Protein AF-A0A6N8QGI1-F1 (afdb_monomer)

Organism: Escherichia coli (NCBI:txid562)

pLDDT: mean 93.55, std 9.41, range [41.84, 98.75]

Foldseek 3Di:
DDDPDPDPPDDPVVVLVVLLVVLLCLLPPDLVVLLQLLLVLLQLQLQLQLQLLVQLQPCPVPDPVVNVVSSVVSSVRSVVSCVVVVRNALVSNVSSVSNVVVVNDDPVSSVSSNVSSVVSSVNSNVVVVVVCVVVVVCCPPVNSSVVSVVVVVVVQVPDDPVRND

Mean predicted aligned error: 4.65 Å

Nearest PDB structures (foldseek):
  3q7k-assembly1_A  TM=9.457E-01  e=3.139E-14  Salmonella enterica subsp. enterica serovar Typhi str. CT18
  3kcv-assembly2_G  TM=9.081E-01  e=8.338E-13  Escherichia coli O157:H7
  3klz-assembly1_C  TM=9.534E-01  e=5.542E-07  Vibrio cholerae
  8auw-assembly1_D  TM=3.077E-01  e=1.492E+00  Homo sapiens
  6jx6-assembly1_A  TM=3.138E-01  e=2.792E+00  Homo sapiens

Solvent-accessible surface area (backbone atoms only — not comparable to full-atom values): 8656 Å² total; per-residue (Å²): 134,89,72,98,49,100,61,90,80,61,55,71,76,56,43,51,50,53,44,23,52,54,16,46,51,61,41,69,47,58,65,70,60,46,27,56,29,0,21,52,20,15,34,32,46,42,53,10,49,51,42,19,48,61,63,42,41,86,41,84,89,48,60,68,69,57,39,52,48,54,16,50,59,42,30,50,52,16,57,51,51,24,61,77,72,65,30,40,39,51,80,74,52,56,53,31,51,49,13,41,74,72,64,75,47,52,71,66,39,48,51,53,40,51,53,44,18,45,52,16,23,50,50,17,31,51,54,45,52,50,52,43,60,74,69,44,52,46,52,39,79,88,33,43,42,34,49,51,52,50,52,57,49,52,61,60,73,70,50,51,75,75,77,72,102

Sequence (165 aa):
MKADNPFDLLLPAAMAKVAEEAGVYKATKHPLKTFYLAITAGVFISIAFVFYITATTGTGTMPFGMAKLVGGICFSLGLILCVVCGADLFTSTVLIVVAKASGRITWGQLAKNWLNVYFGNLVGALLFVLLMWLSGEYMTANGQWGLNVLQTADHKVHHTFIEAV

Secondary structure (DSSP, 8-state):
-----SS----HHHHHHHHHHHHHHHHHS-HHHHH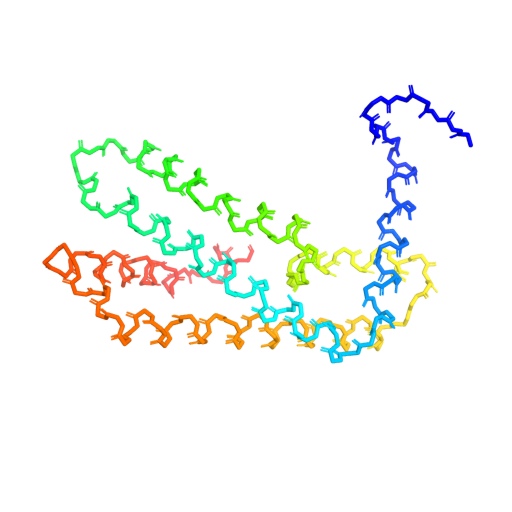HHHHHHHHHHHHHHHHHHHHHTTGGGS-HHHHHHHHHHHHHHHHHHHHHTT---HHHHTTHHHHHHTTSS-HHHHHHHHHHHHHHHHHHHHHHHHHHHHHTGGGTGGGHHHHHHHHHHHHHHT--HHHH-

InterPro domains:
  IPR000292 Formate/nitrite transporter [PF01226] (15-164)
  IPR000292 Formate/nitrite transporter [PTHR30520] (1-164)
  IPR023271 Aquaporin-like [G3DSA:1.20.1080.10] (1-165)
  IPR024002 Formate/nitrite transporter, conserved site [PS01005] (83-92)

Structure (mmCIF, N/CA/C/O backbone):
data_AF-A0A6N8QGI1-F1
#
_entry.id   AF-A0A6N8QGI1-F1
#
loop_
_atom_site.group_PDB
_atom_site.id
_atom_site.type_symbol
_atom_site.label_atom_id
_atom_site.label_alt_id
_atom_site.label_comp_id
_atom_site.label_asym_id
_atom_site.label_entity_id
_atom_site.label_seq_id
_atom_site.pdbx_PDB_ins_code
_atom_site.Cartn_x
_atom_site.Cartn_y
_atom_site.Cartn_z
_atom_site.occupancy
_atom_site.B_iso_or_equiv
_atom_site.auth_seq_id
_atom_site.auth_comp_id
_atom_site.auth_asym_id
_atom_site.auth_atom_id
_atom_site.pdbx_PDB_model_num
ATOM 1 N N . MET A 1 1 ? -6.407 17.142 28.188 1.00 41.84 1 MET A N 1
ATOM 2 C CA . MET A 1 1 ? -5.145 17.867 28.425 1.00 41.84 1 MET A CA 1
ATOM 3 C C . MET A 1 1 ? -4.702 18.379 27.063 1.00 41.84 1 MET A C 1
ATOM 5 O O . MET A 1 1 ? -4.247 17.586 26.255 1.00 41.84 1 MET A O 1
ATOM 9 N N . LYS A 1 2 ? -5.033 19.634 26.735 1.00 45.34 2 LYS A N 1
ATOM 10 C CA . LYS A 1 2 ? -4.623 20.254 25.469 1.00 45.34 2 LYS A CA 1
ATOM 11 C C . LYS A 1 2 ? -3.162 20.652 25.632 1.00 45.34 2 LYS A C 1
ATOM 13 O O . LYS A 1 2 ? -2.867 21.450 26.516 1.00 45.34 2 LYS A O 1
ATOM 18 N N . ALA A 1 3 ? -2.276 20.044 24.859 1.00 47.41 3 ALA A N 1
ATOM 19 C CA . ALA A 1 3 ? -0.918 20.529 24.720 1.00 47.41 3 ALA A CA 1
ATOM 20 C C . ALA A 1 3 ? -0.879 21.370 23.445 1.00 47.41 3 ALA A C 1
ATOM 22 O O . ALA A 1 3 ? -1.033 20.835 22.351 1.00 47.41 3 ALA A O 1
ATOM 23 N N . ASP A 1 4 ? -0.685 22.675 23.606 1.00 56.94 4 ASP A N 1
ATOM 24 C CA . ASP A 1 4 ? -0.316 23.611 22.541 1.00 56.94 4 ASP A CA 1
ATOM 25 C C . ASP A 1 4 ? 1.136 23.337 22.091 1.00 56.94 4 ASP A C 1
ATOM 27 O O . ASP A 1 4 ? 2.020 24.183 22.207 1.00 56.94 4 ASP A O 1
ATOM 31 N N . ASN A 1 5 ? 1.411 22.108 21.641 1.00 55.84 5 ASN A N 1
ATOM 32 C CA . ASN A 1 5 ? 2.680 21.708 21.042 1.00 55.84 5 ASN A CA 1
ATOM 33 C C . ASN A 1 5 ? 2.465 21.600 19.524 1.00 55.84 5 ASN A C 1
ATOM 35 O O . ASN A 1 5 ? 1.570 20.864 19.106 1.00 55.84 5 ASN A O 1
ATOM 39 N N . PRO A 1 6 ? 3.256 22.290 18.679 1.00 64.50 6 PRO A N 1
ATOM 40 C CA . PRO A 1 6 ? 3.164 22.140 17.224 1.00 64.50 6 PRO A CA 1
ATOM 41 C C . PRO A 1 6 ? 3.430 20.702 16.747 1.00 64.50 6 PRO A C 1
ATOM 43 O O . PRO A 1 6 ? 3.091 20.362 15.616 1.00 64.50 6 PRO A O 1
ATOM 46 N N . PHE A 1 7 ? 4.011 19.858 17.604 1.00 61.97 7 PHE A N 1
ATOM 47 C CA . PHE A 1 7 ? 4.177 18.432 17.372 1.00 61.97 7 PHE A CA 1
ATOM 48 C C . PHE A 1 7 ? 3.296 17.634 18.336 1.00 61.97 7 PHE A C 1
ATOM 50 O O . PHE A 1 7 ? 3.454 17.720 19.554 1.00 61.97 7 PHE A O 1
ATOM 57 N N . ASP A 1 8 ? 2.401 16.811 17.789 1.00 68.75 8 ASP A N 1
ATOM 58 C CA . ASP A 1 8 ? 1.529 15.915 18.558 1.00 68.75 8 ASP A CA 1
ATOM 59 C C . ASP A 1 8 ? 2.319 14.679 19.046 1.00 68.75 8 ASP A C 1
ATOM 61 O O . ASP A 1 8 ? 2.121 13.540 18.617 1.00 68.75 8 ASP A O 1
ATOM 65 N N . LEU A 1 9 ? 3.324 14.926 19.897 1.00 81.56 9 LEU A N 1
ATOM 66 C CA . LEU A 1 9 ? 4.228 13.919 20.462 1.00 81.56 9 LEU A CA 1
ATOM 67 C C . LEU A 1 9 ? 3.562 13.223 21.651 1.00 81.56 9 LEU A C 1
ATOM 69 O O . LEU A 1 9 ? 3.892 13.456 22.816 1.00 81.56 9 LEU A O 1
ATOM 73 N N . LEU A 1 10 ? 2.588 12.373 21.343 1.00 86.38 10 LEU A N 1
ATOM 74 C CA . LEU A 1 10 ? 1.848 11.607 22.338 1.00 86.38 10 LEU A CA 1
ATOM 75 C C . LEU A 1 10 ? 2.720 10.521 22.977 1.00 86.38 10 LEU A C 1
ATOM 77 O O . LEU A 1 10 ? 3.437 9.783 22.301 1.00 86.38 10 LEU A O 1
ATOM 81 N N . LEU A 1 11 ? 2.586 10.363 24.296 1.00 91.56 11 LEU A N 1
ATOM 82 C CA . LEU A 1 11 ? 3.149 9.216 25.009 1.00 91.56 11 LEU A CA 1
ATOM 83 C C . LEU A 1 11 ? 2.537 7.903 24.480 1.00 91.56 11 LEU A C 1
ATOM 85 O O . LEU A 1 11 ? 1.376 7.909 24.059 1.00 91.56 11 LEU A O 1
ATOM 89 N N . PRO A 1 12 ? 3.243 6.757 24.564 1.00 91.50 12 PRO A N 1
ATOM 90 C CA . PRO A 1 12 ? 2.779 5.489 23.992 1.00 91.50 12 PRO A CA 1
ATOM 91 C C . PRO A 1 12 ? 1.345 5.095 24.377 1.00 91.50 12 PRO A C 1
ATOM 93 O O . PRO A 1 12 ? 0.576 4.653 23.528 1.00 91.50 12 PRO A O 1
ATOM 96 N N . ALA A 1 13 ? 0.947 5.318 25.634 1.00 91.06 13 ALA A N 1
ATOM 97 C CA . ALA A 1 13 ? -0.413 5.038 26.097 1.00 91.06 13 ALA A CA 1
ATOM 98 C C . ALA A 1 13 ? -1.477 5.910 25.400 1.00 91.06 13 ALA A C 1
ATOM 100 O O . ALA A 1 13 ? -2.556 5.423 25.065 1.00 91.06 13 ALA A O 1
ATOM 101 N N . ALA A 1 14 ? -1.169 7.185 25.149 1.00 91.25 14 ALA A N 1
ATOM 102 C CA . ALA A 1 14 ? -2.052 8.090 24.420 1.00 91.25 14 ALA A CA 1
ATOM 103 C C . ALA A 1 14 ? -2.070 7.767 22.915 1.00 91.25 14 ALA A C 1
ATOM 105 O O . ALA A 1 14 ? -3.140 7.747 22.311 1.00 91.25 14 ALA A O 1
ATOM 106 N N . MET A 1 15 ? -0.926 7.409 22.324 1.00 92.00 15 MET A N 1
ATOM 107 C CA . MET A 1 15 ? -0.856 6.978 20.921 1.00 92.00 15 MET A CA 1
ATOM 108 C C . MET A 1 15 ? -1.655 5.689 20.669 1.00 92.00 15 MET A C 1
ATOM 110 O O . MET A 1 15 ? -2.354 5.576 19.664 1.00 92.00 15 MET A O 1
ATOM 114 N N . ALA A 1 16 ? -1.632 4.735 21.606 1.00 91.81 16 ALA A N 1
ATOM 115 C CA . ALA A 1 16 ? -2.459 3.532 21.520 1.00 91.81 16 ALA A CA 1
ATOM 116 C C . ALA A 1 16 ? -3.959 3.866 21.470 1.00 91.81 16 ALA A C 1
ATOM 118 O O . ALA A 1 16 ? -4.704 3.222 20.733 1.00 91.81 16 ALA A O 1
ATOM 119 N N . LYS A 1 17 ? -4.400 4.906 22.193 1.00 92.81 17 LYS A N 1
ATOM 120 C CA . LYS A 1 17 ? -5.789 5.385 22.138 1.00 92.81 17 LYS A CA 1
ATOM 121 C C . LYS A 1 17 ? -6.138 6.016 20.794 1.00 92.81 17 LYS A C 1
ATOM 123 O O . LYS A 1 17 ? -7.199 5.709 20.257 1.00 92.81 17 LYS A O 1
ATOM 128 N N . VAL A 1 18 ? -5.227 6.783 20.198 1.00 92.75 18 VAL A N 1
ATOM 129 C CA . VAL A 1 18 ? -5.406 7.307 18.833 1.00 92.75 18 VAL A CA 1
ATOM 130 C C . VAL A 1 18 ? -5.507 6.170 17.810 1.00 92.75 18 VAL A C 1
ATOM 132 O O . VAL A 1 18 ? -6.414 6.164 16.977 1.00 92.75 18 VAL A O 1
ATOM 135 N N . ALA A 1 19 ? -4.627 5.168 17.892 1.00 92.81 19 ALA A N 1
ATOM 136 C CA . ALA A 1 19 ? -4.669 4.000 17.010 1.00 92.81 19 ALA A CA 1
ATOM 137 C C . ALA A 1 19 ? -5.962 3.182 17.186 1.00 92.81 19 ALA A C 1
ATOM 139 O O . ALA A 1 19 ? -6.550 2.721 16.206 1.00 92.81 19 ALA A O 1
ATOM 140 N N . GLU A 1 20 ? -6.432 3.032 18.425 1.00 95.44 20 GLU A N 1
ATOM 141 C CA . GLU A 1 20 ? -7.701 2.384 18.759 1.00 95.44 20 GLU A CA 1
ATOM 142 C C . GLU A 1 20 ? -8.893 3.122 18.127 1.00 95.44 20 GLU A C 1
ATOM 144 O O . GLU A 1 20 ? -9.719 2.499 17.456 1.00 95.44 20 GLU A O 1
ATOM 149 N N . GLU A 1 21 ? -8.972 4.445 18.279 1.00 95.56 21 GLU A N 1
ATOM 150 C CA . GLU A 1 21 ? -10.034 5.271 17.691 1.00 95.56 21 GLU A CA 1
ATOM 151 C C . GLU A 1 21 ? -10.013 5.241 16.159 1.00 95.56 21 GLU A C 1
ATOM 153 O O . GLU A 1 21 ? -11.053 5.020 15.528 1.00 95.56 21 GLU A O 1
ATOM 158 N N . ALA A 1 22 ? -8.829 5.366 15.555 1.00 94.25 22 ALA A N 1
ATOM 159 C CA . ALA A 1 22 ? -8.650 5.224 14.113 1.00 94.25 22 ALA A CA 1
ATOM 160 C C . ALA A 1 22 ? -9.071 3.825 13.627 1.00 94.25 22 ALA A C 1
ATOM 162 O O . ALA A 1 22 ? -9.698 3.688 12.570 1.00 94.25 22 ALA A O 1
ATOM 163 N N . GLY A 1 23 ? -8.771 2.788 14.412 1.00 95.50 23 GLY A N 1
ATOM 164 C CA . GLY A 1 23 ? -9.152 1.409 14.134 1.00 95.50 23 GLY A CA 1
ATOM 165 C C . GLY A 1 23 ? -10.668 1.204 14.141 1.00 95.50 23 GLY A C 1
ATOM 166 O O . GLY A 1 23 ? -11.215 0.629 13.196 1.00 95.50 23 GLY A O 1
ATOM 167 N N . VAL A 1 24 ? -11.362 1.736 15.154 1.00 97.12 24 VAL A N 1
ATOM 168 C CA . VAL A 1 24 ? -12.834 1.718 15.232 1.00 97.12 24 VAL A CA 1
ATOM 169 C C . VAL A 1 24 ? -13.447 2.463 14.050 1.00 97.12 24 VAL A C 1
ATOM 171 O O . VAL A 1 24 ? -14.343 1.926 13.393 1.00 97.12 24 VAL A O 1
ATOM 174 N N . TYR A 1 25 ? -12.948 3.663 13.738 1.00 95.81 25 TYR A N 1
ATOM 175 C CA . TYR A 1 25 ? -13.412 4.450 12.595 1.00 95.81 25 TYR A CA 1
ATOM 176 C C . TYR A 1 25 ? -13.290 3.672 11.281 1.00 95.81 25 TYR A C 1
ATOM 178 O O . TYR A 1 25 ? -14.264 3.560 10.538 1.00 95.81 25 TYR A O 1
ATOM 186 N N . LYS A 1 26 ? -12.122 3.083 10.992 1.00 94.75 26 LYS A N 1
ATOM 187 C CA . LYS A 1 26 ? -11.917 2.303 9.763 1.00 94.75 26 LYS A CA 1
ATOM 188 C C . LYS A 1 26 ? -12.813 1.061 9.716 1.00 94.75 26 LYS A C 1
ATOM 190 O O . LYS A 1 26 ? -13.435 0.812 8.684 1.00 94.75 26 LYS A O 1
ATOM 195 N N . ALA A 1 27 ? -12.933 0.321 10.818 1.00 95.62 27 ALA A N 1
ATOM 196 C CA . ALA A 1 27 ? -13.736 -0.903 10.888 1.00 95.62 27 ALA A CA 1
ATOM 197 C C . ALA A 1 27 ? -15.251 -0.667 10.743 1.00 95.62 27 ALA A C 1
ATOM 199 O O . ALA A 1 27 ? -15.973 -1.562 10.307 1.00 95.62 27 ALA A O 1
ATOM 200 N N . THR A 1 28 ? -15.736 0.523 11.110 1.00 94.75 28 THR A N 1
ATOM 201 C CA . THR A 1 28 ? -17.168 0.882 11.079 1.00 94.75 28 THR A CA 1
ATOM 202 C C . THR A 1 28 ? -17.547 1.802 9.917 1.00 94.75 28 THR A C 1
ATOM 204 O O . THR A 1 28 ? -18.733 2.044 9.686 1.00 94.75 28 THR A O 1
ATOM 207 N N . LYS A 1 29 ? -16.561 2.286 9.149 1.00 94.88 29 LYS A N 1
ATOM 208 C CA . LYS A 1 29 ? -16.768 3.096 7.944 1.00 94.88 29 LYS A CA 1
ATOM 209 C C . LYS A 1 29 ? -17.658 2.351 6.942 1.00 94.88 29 LYS A C 1
ATOM 211 O O . LYS A 1 29 ? -17.557 1.136 6.776 1.00 94.88 29 LYS A O 1
ATOM 216 N N . HIS A 1 30 ? -18.516 3.095 6.240 1.00 96.50 30 HIS A N 1
ATOM 217 C CA . HIS A 1 30 ? -19.388 2.523 5.217 1.00 96.50 30 HIS A CA 1
ATOM 218 C C . HIS A 1 30 ? -18.561 1.760 4.158 1.00 96.50 30 HIS A C 1
ATOM 220 O O . HIS A 1 30 ? -17.669 2.370 3.556 1.00 96.50 30 HIS A O 1
ATOM 226 N N . PRO A 1 31 ? -18.862 0.477 3.867 1.00 95.19 31 PRO A N 1
ATOM 227 C CA . PRO A 1 31 ? -18.017 -0.362 3.016 1.00 95.19 31 PRO A CA 1
ATOM 228 C C . PRO A 1 31 ? -17.738 0.224 1.630 1.00 95.19 31 PRO A C 1
ATOM 230 O O . PRO A 1 31 ? -16.601 0.181 1.175 1.00 95.19 31 PRO A O 1
ATOM 233 N N . LEU A 1 32 ? -18.729 0.849 0.982 1.00 96.56 32 LEU A N 1
ATOM 234 C CA . LEU A 1 32 ? -18.510 1.473 -0.332 1.00 96.56 32 LEU A CA 1
ATOM 235 C C . LEU A 1 32 ? -17.507 2.632 -0.272 1.00 96.56 32 LEU A C 1
ATOM 237 O O . LEU A 1 32 ? -16.691 2.785 -1.172 1.00 96.56 32 LEU A O 1
ATOM 241 N N . LYS A 1 33 ? -17.520 3.423 0.809 1.00 96.81 33 LYS A N 1
ATOM 242 C CA . LYS A 1 33 ? -16.560 4.521 0.983 1.00 96.81 33 LYS A CA 1
ATOM 243 C C . LYS A 1 33 ? -15.150 3.969 1.176 1.00 96.81 33 LYS A C 1
ATOM 245 O O . LYS A 1 33 ? -14.218 4.453 0.543 1.00 96.81 33 LYS A O 1
ATOM 250 N N . THR A 1 34 ? -15.006 2.945 2.017 1.00 96.88 34 THR A N 1
ATOM 251 C CA . THR A 1 34 ? -13.739 2.223 2.194 1.00 96.88 34 THR A CA 1
ATOM 252 C C . THR A 1 34 ? -13.238 1.640 0.875 1.00 96.88 34 THR A C 1
ATOM 254 O O . THR A 1 34 ? -12.053 1.739 0.588 1.00 96.88 34 THR A O 1
ATOM 257 N N . PHE A 1 35 ? -14.127 1.082 0.053 1.00 98.06 35 PHE A N 1
ATOM 258 C CA . PHE A 1 35 ? -13.756 0.466 -1.217 1.00 98.06 35 PHE A CA 1
ATOM 259 C C . PHE A 1 35 ? -13.165 1.483 -2.203 1.00 98.06 35 PHE A C 1
ATOM 261 O O . PHE A 1 35 ? -12.085 1.251 -2.738 1.00 98.06 35 PHE A O 1
ATOM 268 N N . TYR A 1 36 ? -13.795 2.651 -2.378 1.00 97.94 36 TYR A N 1
ATOM 269 C CA . TYR A 1 36 ? -13.235 3.712 -3.226 1.00 97.94 36 TYR A CA 1
ATOM 270 C C . TYR A 1 36 ? -11.903 4.252 -2.692 1.00 97.94 36 TYR A C 1
ATOM 272 O O . TYR A 1 36 ? -10.959 4.410 -3.460 1.00 97.94 36 TYR A O 1
ATOM 280 N N . LEU A 1 37 ? -11.790 4.476 -1.376 1.00 97.75 37 LEU A N 1
ATOM 281 C CA . LEU A 1 37 ? -10.521 4.887 -0.760 1.00 97.75 37 LEU A CA 1
ATOM 282 C C . LEU A 1 37 ? -9.425 3.824 -0.928 1.00 97.75 37 LEU A C 1
ATOM 284 O O . LEU A 1 37 ? -8.251 4.172 -1.051 1.00 97.75 37 LEU A O 1
ATOM 288 N N . ALA A 1 38 ? -9.796 2.545 -0.949 1.00 98.31 38 ALA A N 1
ATOM 289 C CA . ALA A 1 38 ? -8.878 1.441 -1.181 1.00 98.31 38 ALA A CA 1
ATOM 290 C C . ALA A 1 38 ? -8.442 1.331 -2.649 1.00 98.31 38 ALA A C 1
ATOM 292 O O . ALA A 1 38 ? -7.266 1.070 -2.907 1.00 98.31 38 ALA A O 1
ATOM 293 N N . ILE A 1 39 ? -9.329 1.592 -3.613 1.00 98.69 39 ILE A N 1
ATOM 294 C CA . ILE A 1 39 ? -8.946 1.719 -5.031 1.00 98.69 39 ILE A CA 1
ATOM 295 C C . ILE A 1 39 ? -7.907 2.827 -5.191 1.00 98.69 39 ILE A C 1
ATOM 297 O O . ILE A 1 39 ? -6.849 2.602 -5.779 1.00 98.69 39 ILE A O 1
ATOM 301 N N . THR A 1 40 ? -8.157 3.995 -4.598 1.00 98.19 40 THR A N 1
ATOM 302 C CA . THR A 1 40 ? -7.217 5.119 -4.635 1.00 98.19 40 THR A CA 1
ATOM 303 C C . THR A 1 40 ? -5.857 4.751 -4.032 1.00 98.19 40 THR A C 1
ATOM 305 O O . THR A 1 40 ? -4.825 5.051 -4.630 1.00 98.19 40 THR A O 1
ATOM 308 N N . ALA A 1 41 ? -5.830 4.040 -2.898 1.00 98.38 41 ALA A N 1
ATOM 309 C CA . ALA A 1 41 ? -4.580 3.548 -2.313 1.00 98.38 41 ALA A CA 1
ATOM 310 C C . ALA A 1 41 ? -3.825 2.599 -3.263 1.00 98.38 41 ALA A C 1
ATOM 312 O O . ALA A 1 41 ? -2.613 2.734 -3.423 1.00 98.38 41 ALA A O 1
ATOM 313 N N . GLY A 1 42 ? -4.526 1.680 -3.937 1.00 98.50 42 GLY A N 1
ATOM 314 C C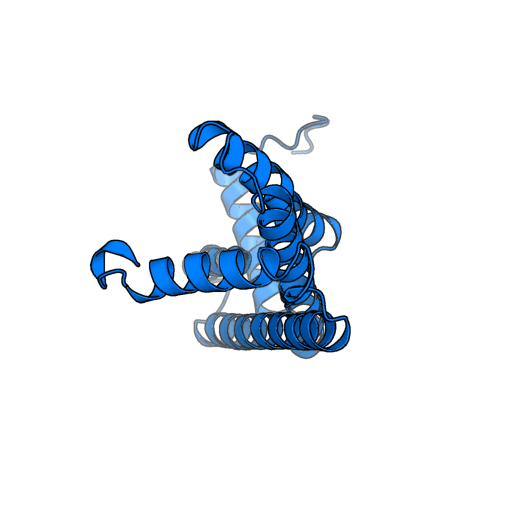A . GLY A 1 42 ? -3.923 0.782 -4.931 1.00 98.50 42 GLY A CA 1
ATOM 315 C C . GLY A 1 42 ? -3.269 1.534 -6.094 1.00 98.50 42 GLY A C 1
ATOM 316 O O . GLY A 1 42 ? -2.142 1.221 -6.487 1.00 98.50 42 GLY A O 1
ATOM 317 N N . VAL A 1 43 ? -3.932 2.582 -6.593 1.00 98.50 43 VAL A N 1
ATOM 318 C CA . VAL A 1 43 ? -3.384 3.468 -7.633 1.00 98.50 43 VAL A CA 1
ATOM 319 C C . VAL A 1 43 ? -2.138 4.204 -7.131 1.00 98.50 43 VAL A C 1
ATOM 321 O O . VAL A 1 43 ? -1.120 4.208 -7.818 1.00 98.50 43 VAL A O 1
ATOM 324 N N . PHE A 1 44 ? -2.161 4.775 -5.924 1.00 98.38 44 PHE A N 1
ATOM 325 C CA . PHE A 1 44 ? -1.011 5.507 -5.375 1.00 98.38 44 PHE A CA 1
ATOM 326 C C . PHE A 1 44 ? 0.225 4.633 -5.165 1.00 98.38 44 PHE A C 1
ATOM 328 O O . PHE A 1 44 ? 1.338 5.061 -5.476 1.00 98.38 44 PHE A O 1
ATOM 335 N N . ILE A 1 45 ? 0.046 3.398 -4.689 1.00 98.31 45 ILE A N 1
ATOM 336 C CA . ILE A 1 45 ? 1.158 2.447 -4.574 1.00 98.31 45 ILE A CA 1
ATOM 337 C C . ILE A 1 45 ? 1.675 2.032 -5.956 1.00 98.31 45 ILE A C 1
ATOM 339 O O . ILE A 1 45 ? 2.882 1.868 -6.134 1.00 98.31 45 ILE A O 1
ATOM 343 N N . SER A 1 46 ? 0.799 1.936 -6.957 1.00 98.25 46 SER A N 1
ATOM 344 C CA . SER A 1 46 ? 1.208 1.641 -8.335 1.00 98.25 46 SER A CA 1
ATOM 345 C C . SER A 1 46 ? 2.007 2.788 -8.963 1.00 98.25 46 SER A C 1
ATOM 347 O O . SER A 1 46 ? 3.031 2.535 -9.591 1.00 98.25 46 SER A O 1
ATOM 349 N N . ILE A 1 47 ? 1.615 4.046 -8.724 1.00 97.81 47 ILE A N 1
ATOM 350 C CA . ILE A 1 47 ? 2.385 5.237 -9.130 1.00 97.81 47 ILE A CA 1
ATOM 351 C C . ILE A 1 47 ? 3.782 5.211 -8.502 1.00 97.81 47 ILE A C 1
ATOM 353 O O . ILE A 1 47 ? 4.778 5.412 -9.196 1.00 97.81 47 ILE A O 1
ATOM 357 N N . ALA A 1 48 ? 3.873 4.920 -7.203 1.00 98.00 48 ALA A N 1
ATOM 358 C CA . ALA A 1 48 ? 5.153 4.790 -6.514 1.00 98.00 48 ALA A CA 1
ATOM 359 C C . ALA A 1 48 ? 6.034 3.680 -7.092 1.00 98.00 48 ALA A C 1
ATOM 361 O O . ALA A 1 48 ? 7.241 3.871 -7.243 1.00 98.00 48 ALA A O 1
ATOM 362 N N . PHE A 1 49 ? 5.443 2.534 -7.437 1.00 97.94 49 PHE A N 1
ATOM 363 C CA . PHE A 1 49 ? 6.168 1.444 -8.081 1.00 97.94 49 PHE A CA 1
ATOM 364 C C . PHE A 1 49 ? 6.662 1.828 -9.480 1.00 97.94 49 PHE A C 1
ATOM 366 O O . PHE A 1 49 ? 7.823 1.583 -9.797 1.00 97.94 49 PHE A O 1
ATOM 373 N N . VAL A 1 50 ? 5.833 2.485 -10.293 1.00 97.62 50 VAL A N 1
ATOM 374 C CA . VAL A 1 50 ? 6.262 2.997 -11.603 1.00 97.62 50 VAL A CA 1
ATOM 375 C C . VAL A 1 50 ? 7.412 3.981 -11.443 1.00 97.62 50 VAL A C 1
ATOM 377 O O . VAL A 1 50 ? 8.423 3.838 -12.122 1.00 97.62 50 VAL A O 1
ATOM 380 N N . PHE A 1 51 ? 7.328 4.906 -10.486 1.00 96.75 51 PHE A N 1
ATOM 381 C CA . PHE A 1 51 ? 8.409 5.857 -10.255 1.00 96.75 51 PHE A CA 1
ATOM 382 C C . PHE A 1 51 ? 9.702 5.168 -9.788 1.00 96.75 51 PHE A C 1
ATOM 384 O O . PHE A 1 51 ? 10.785 5.507 -10.264 1.00 96.75 51 PHE A O 1
ATOM 391 N N . TYR A 1 52 ? 9.596 4.155 -8.921 1.00 97.69 52 TYR A N 1
ATOM 392 C CA . TYR A 1 52 ? 10.723 3.302 -8.532 1.00 97.69 52 TYR A CA 1
ATOM 393 C C . TYR A 1 52 ? 11.381 2.639 -9.749 1.00 97.69 52 TYR A C 1
ATOM 395 O O . TYR A 1 52 ? 12.603 2.701 -9.902 1.00 97.69 52 TYR A O 1
ATOM 403 N N . ILE A 1 53 ? 10.592 2.006 -10.622 1.00 97.56 53 ILE A N 1
ATOM 404 C CA . ILE A 1 53 ? 11.116 1.309 -11.803 1.00 97.56 53 ILE A CA 1
ATOM 405 C C . ILE A 1 53 ? 11.755 2.307 -12.763 1.00 97.56 53 ILE A C 1
ATOM 407 O O . ILE A 1 53 ? 12.874 2.077 -13.214 1.00 97.56 53 ILE A O 1
ATOM 411 N N . THR A 1 54 ? 11.115 3.446 -13.019 1.00 96.50 54 THR A N 1
ATOM 412 C CA . THR A 1 54 ? 11.676 4.492 -13.881 1.00 96.50 54 THR A CA 1
ATOM 413 C C . THR A 1 54 ? 13.014 4.997 -13.344 1.00 96.50 54 THR A C 1
ATOM 415 O O . THR A 1 54 ? 13.980 5.074 -14.096 1.00 96.50 54 THR A O 1
ATOM 418 N N . ALA A 1 55 ? 13.114 5.264 -12.040 1.00 95.94 55 ALA A N 1
ATOM 419 C CA . ALA A 1 55 ? 14.343 5.761 -11.424 1.00 95.94 55 ALA A CA 1
ATOM 420 C C . ALA A 1 55 ? 15.475 4.718 -11.349 1.00 95.94 55 ALA A C 1
ATOM 422 O O . ALA A 1 55 ? 16.645 5.084 -11.270 1.00 95.94 55 ALA A O 1
ATOM 423 N N . THR A 1 56 ? 15.137 3.425 -11.358 1.00 95.56 56 THR A N 1
ATOM 424 C CA . THR A 1 56 ? 16.111 2.318 -11.299 1.00 95.56 56 THR A CA 1
ATOM 425 C C . THR A 1 56 ? 16.428 1.715 -12.668 1.00 95.56 56 THR A C 1
ATOM 427 O O . THR A 1 56 ? 17.334 0.893 -12.789 1.00 95.56 56 THR A O 1
ATOM 430 N N . THR A 1 57 ? 15.723 2.125 -13.722 1.00 95.88 57 THR A N 1
ATOM 431 C CA . THR A 1 57 ? 15.999 1.667 -15.086 1.00 95.88 57 THR A CA 1
ATOM 432 C C . THR A 1 57 ? 17.246 2.363 -15.622 1.00 95.88 57 THR A C 1
ATOM 434 O O . THR A 1 57 ? 17.381 3.580 -15.540 1.00 95.88 57 THR A O 1
ATOM 437 N N . GLY A 1 58 ? 18.178 1.590 -16.185 1.00 89.94 58 GLY A N 1
ATOM 438 C CA . GLY A 1 58 ? 19.412 2.135 -16.761 1.00 89.94 58 GLY A CA 1
ATOM 439 C C . GLY A 1 58 ? 20.492 2.509 -15.739 1.00 89.94 58 GLY A C 1
ATOM 440 O O . GLY A 1 58 ? 21.511 3.079 -16.120 1.00 89.94 58 GLY A O 1
ATOM 441 N N . THR A 1 59 ? 20.347 2.146 -14.460 1.00 89.56 59 THR A N 1
ATOM 442 C CA . THR A 1 59 ? 21.347 2.440 -13.414 1.00 89.56 59 THR A CA 1
ATOM 443 C C . THR A 1 59 ? 22.545 1.478 -13.410 1.00 89.56 59 THR A C 1
ATOM 445 O O . THR A 1 59 ? 23.199 1.325 -12.385 1.00 89.56 59 THR A O 1
ATOM 448 N N . GLY A 1 60 ? 22.850 0.802 -14.523 1.00 82.25 60 GLY A N 1
ATOM 449 C CA . GLY A 1 60 ? 23.873 -0.256 -14.582 1.00 82.25 60 GLY A CA 1
ATOM 450 C C . GLY A 1 60 ? 25.304 0.208 -14.276 1.00 82.25 60 GLY A C 1
ATOM 451 O O . GLY A 1 60 ? 26.134 -0.593 -13.862 1.00 82.25 60 GLY A O 1
ATOM 452 N N . THR A 1 61 ? 25.593 1.501 -14.438 1.00 89.50 61 THR A N 1
ATOM 453 C CA . THR A 1 61 ? 26.884 2.123 -14.088 1.00 89.50 61 THR A CA 1
ATOM 454 C C . THR A 1 61 ? 26.899 2.736 -12.684 1.00 89.50 61 THR A C 1
ATOM 456 O O . THR A 1 61 ? 27.943 3.191 -12.219 1.00 89.50 61 THR A O 1
ATOM 459 N N . MET A 1 62 ? 25.753 2.762 -11.997 1.00 92.88 62 MET A N 1
ATOM 460 C CA . MET A 1 62 ? 25.617 3.303 -10.649 1.00 92.88 62 MET A CA 1
ATOM 461 C C . MET A 1 62 ? 25.881 2.206 -9.606 1.00 92.88 62 MET A C 1
ATOM 463 O O . MET A 1 62 ? 25.439 1.069 -9.786 1.00 92.88 62 MET A O 1
ATOM 467 N N . PRO A 1 63 ? 26.529 2.523 -8.469 1.00 94.62 63 PRO A N 1
ATOM 468 C CA . PRO A 1 63 ? 26.626 1.585 -7.357 1.00 94.62 63 PRO A CA 1
ATOM 469 C C . PRO A 1 63 ? 25.243 1.100 -6.906 1.00 94.62 63 PRO A C 1
ATOM 471 O O . PRO A 1 63 ? 24.326 1.903 -6.720 1.00 94.62 63 PRO A O 1
ATOM 474 N N . PHE A 1 64 ? 25.113 -0.206 -6.657 1.00 91.44 64 PHE A N 1
ATOM 475 C CA . PHE A 1 64 ? 23.845 -0.856 -6.300 1.00 91.44 64 PHE A CA 1
ATOM 476 C C . PHE A 1 64 ? 23.079 -0.131 -5.180 1.00 91.44 64 PHE A C 1
ATOM 478 O O . PHE A 1 64 ? 21.881 0.126 -5.305 1.00 91.44 64 PHE A O 1
ATOM 485 N N . GLY A 1 65 ? 23.776 0.253 -4.104 1.00 94.25 65 GLY A N 1
ATOM 486 C CA . GLY A 1 65 ? 23.166 0.948 -2.968 1.00 94.25 65 GLY A CA 1
ATOM 487 C C . GLY A 1 65 ? 22.560 2.304 -3.338 1.00 94.25 65 GLY A C 1
ATOM 488 O O . GLY A 1 65 ? 21.484 2.641 -2.851 1.00 94.25 65 GLY A O 1
ATOM 489 N N . MET A 1 66 ? 23.191 3.049 -4.250 1.00 95.62 66 MET A N 1
ATOM 490 C CA . MET A 1 66 ? 22.685 4.348 -4.703 1.00 95.62 66 MET A CA 1
ATOM 491 C C . MET A 1 66 ? 21.435 4.195 -5.567 1.00 95.62 66 MET A C 1
ATOM 493 O O . MET A 1 66 ? 20.463 4.917 -5.355 1.00 95.62 66 MET A O 1
ATOM 497 N N . ALA A 1 67 ? 21.412 3.209 -6.470 1.00 94.12 67 ALA A N 1
ATOM 498 C CA . ALA A 1 67 ? 20.226 2.920 -7.276 1.00 94.12 67 ALA A CA 1
ATOM 499 C C . ALA A 1 67 ? 19.029 2.541 -6.385 1.00 94.12 67 ALA A C 1
ATOM 501 O O . ALA A 1 67 ? 17.922 3.054 -6.561 1.00 94.12 67 ALA A O 1
ATOM 502 N N . LYS A 1 68 ? 19.256 1.696 -5.368 1.00 94.50 68 LYS A N 1
ATOM 503 C CA . LYS A 1 68 ? 18.210 1.318 -4.404 1.00 94.50 68 LYS A CA 1
ATOM 504 C C . LYS A 1 68 ? 17.768 2.483 -3.518 1.00 94.50 68 LYS A C 1
ATOM 506 O O . LYS A 1 68 ? 16.572 2.590 -3.25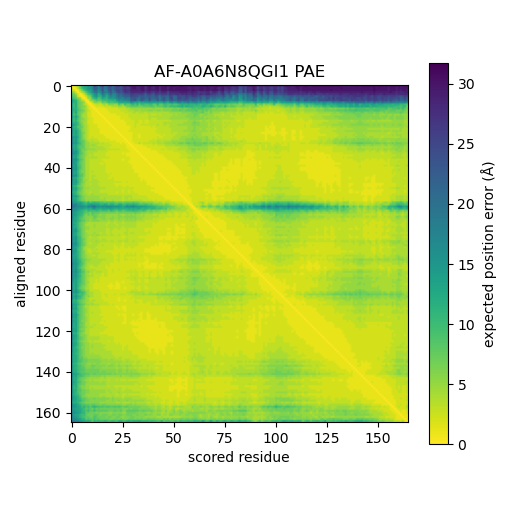2 1.00 94.50 68 LYS A O 1
ATOM 511 N N . LEU A 1 69 ? 18.682 3.364 -3.110 1.00 96.19 69 LEU A N 1
ATOM 512 C CA . LEU A 1 69 ? 18.355 4.563 -2.336 1.00 96.19 69 LEU A CA 1
ATOM 513 C C . LEU A 1 69 ? 17.446 5.511 -3.129 1.00 96.19 69 LEU A C 1
ATOM 515 O O . LEU A 1 69 ? 16.393 5.903 -2.629 1.00 96.19 69 LEU A O 1
ATOM 519 N N . VAL A 1 70 ? 17.818 5.835 -4.371 1.00 95.94 70 VAL 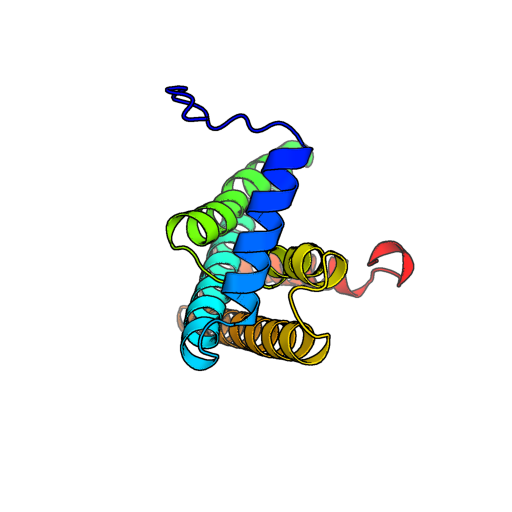A N 1
ATOM 520 C CA . VAL A 1 70 ? 17.015 6.704 -5.245 1.00 95.94 70 VAL A CA 1
ATOM 521 C C . VAL A 1 70 ? 15.643 6.081 -5.503 1.00 95.94 70 VAL A C 1
ATOM 523 O O . VAL A 1 70 ? 14.626 6.748 -5.317 1.00 95.94 70 VAL A O 1
ATOM 526 N N . GLY A 1 71 ? 15.597 4.785 -5.831 1.00 96.00 71 GLY A N 1
ATOM 527 C CA . GLY A 1 71 ? 14.335 4.064 -5.983 1.00 96.00 71 GLY A CA 1
ATOM 528 C C . GLY A 1 71 ? 13.464 4.143 -4.723 1.00 96.00 71 GLY A C 1
ATOM 529 O O . GLY A 1 71 ? 12.275 4.444 -4.815 1.00 96.00 71 GLY A O 1
ATOM 530 N N . GLY A 1 72 ? 14.043 3.931 -3.538 1.00 96.38 72 GLY A N 1
ATOM 531 C CA . GLY A 1 72 ? 13.331 4.026 -2.259 1.00 96.38 72 GLY A CA 1
ATOM 532 C C . GLY A 1 72 ? 12.740 5.415 -1.993 1.00 96.38 72 GLY A C 1
ATOM 533 O O . GLY A 1 72 ? 11.587 5.518 -1.569 1.00 96.38 72 GLY A O 1
ATOM 534 N N . ILE A 1 73 ? 13.484 6.481 -2.308 1.00 96.94 73 ILE A N 1
ATOM 535 C CA . ILE A 1 73 ? 12.990 7.865 -2.221 1.00 96.94 73 ILE A CA 1
ATOM 536 C C . ILE A 1 73 ? 11.802 8.062 -3.170 1.00 96.94 73 ILE A C 1
ATOM 538 O O . ILE A 1 73 ? 10.756 8.546 -2.739 1.00 96.94 73 ILE A O 1
ATOM 542 N N . CYS A 1 74 ? 11.912 7.625 -4.426 1.00 96.38 74 CYS A N 1
ATOM 543 C CA . CYS A 1 74 ? 10.819 7.700 -5.400 1.00 96.38 74 CYS A CA 1
ATOM 544 C C . CYS A 1 74 ? 9.574 6.921 -4.943 1.00 96.38 74 CYS A C 1
ATOM 546 O O . CYS A 1 74 ? 8.453 7.4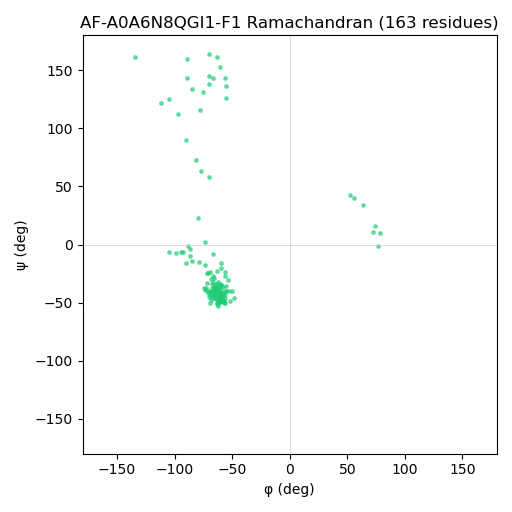14 -5.069 1.00 96.38 74 CYS A O 1
ATOM 548 N N . PHE A 1 75 ? 9.757 5.736 -4.353 1.00 97.00 75 PHE A N 1
ATOM 549 C CA . PHE A 1 75 ? 8.652 4.915 -3.856 1.00 97.00 75 PHE A CA 1
ATOM 550 C C . PHE A 1 75 ? 7.923 5.556 -2.662 1.00 97.00 75 PHE A C 1
ATOM 552 O O . PHE A 1 75 ? 6.707 5.406 -2.519 1.00 97.00 75 PHE A O 1
ATOM 559 N N . SER A 1 76 ? 8.635 6.307 -1.811 1.00 96.50 76 SER A N 1
ATOM 560 C CA . SER A 1 76 ? 8.053 6.944 -0.616 1.00 96.50 76 SER A CA 1
ATOM 561 C C . SER A 1 76 ? 6.858 7.859 -0.928 1.00 96.50 76 SER A C 1
ATOM 563 O O . SER A 1 76 ? 5.936 7.970 -0.113 1.00 96.50 76 SER A O 1
ATOM 565 N N . LEU A 1 77 ? 6.809 8.423 -2.142 1.00 95.44 77 LEU A N 1
ATOM 566 C CA . LEU A 1 77 ? 5.700 9.237 -2.635 1.00 95.44 77 LEU A CA 1
ATOM 567 C C . LEU A 1 77 ? 4.343 8.528 -2.496 1.00 95.44 77 LEU A C 1
ATOM 569 O O . LEU A 1 77 ? 3.367 9.159 -2.101 1.00 95.44 77 LEU A O 1
ATOM 573 N N . GLY A 1 78 ? 4.266 7.220 -2.756 1.00 95.38 78 GLY A N 1
ATOM 574 C CA . GLY A 1 78 ? 2.997 6.481 -2.700 1.00 95.38 78 GLY A CA 1
ATOM 575 C C . GLY A 1 78 ? 2.402 6.424 -1.298 1.00 95.38 78 GLY A C 1
ATOM 576 O O . GLY A 1 78 ? 1.187 6.553 -1.132 1.00 95.38 78 GLY A O 1
ATOM 577 N N . LEU A 1 79 ? 3.253 6.292 -0.277 1.00 95.56 79 LEU A N 1
ATOM 578 C CA . LEU A 1 79 ? 2.815 6.333 1.118 1.00 95.56 79 LEU A CA 1
ATOM 579 C C . LEU A 1 79 ? 2.412 7.751 1.529 1.00 95.56 79 LEU A C 1
ATOM 581 O O . LEU A 1 79 ? 1.393 7.911 2.199 1.00 95.56 79 LEU A O 1
ATOM 585 N N . ILE A 1 80 ? 3.146 8.775 1.080 1.00 96.88 80 ILE A N 1
ATOM 586 C CA . ILE A 1 80 ? 2.795 10.181 1.329 1.00 96.88 80 ILE A CA 1
ATOM 587 C C . ILE A 1 80 ? 1.411 10.495 0.747 1.00 96.88 80 ILE A C 1
ATOM 589 O O . ILE A 1 80 ? 0.564 11.036 1.455 1.00 96.88 80 ILE A O 1
ATOM 593 N N . LEU A 1 81 ? 1.144 10.092 -0.499 1.00 96.62 81 LEU A N 1
ATOM 594 C CA . LEU A 1 81 ? -0.165 10.263 -1.136 1.00 96.62 81 LEU A CA 1
ATOM 595 C C . LEU A 1 81 ? -1.275 9.538 -0.361 1.00 96.62 81 LEU A C 1
ATOM 597 O O . LEU A 1 81 ? -2.333 10.118 -0.117 1.00 96.62 81 LEU A O 1
ATOM 601 N N . CYS A 1 82 ? -1.029 8.301 0.089 1.00 96.94 82 CYS A N 1
ATOM 602 C CA . CYS A 1 82 ? -1.992 7.571 0.917 1.00 96.94 82 CYS A CA 1
ATOM 603 C C . CYS A 1 82 ? -2.332 8.323 2.211 1.00 96.94 82 CYS A C 1
ATOM 605 O O . CYS A 1 82 ? -3.505 8.404 2.575 1.00 96.94 82 CYS A O 1
ATOM 607 N N . VAL A 1 83 ? -1.328 8.881 2.892 1.00 94.44 83 VAL A N 1
ATOM 608 C CA . VAL A 1 83 ? -1.518 9.609 4.155 1.00 94.44 83 VAL A CA 1
ATOM 609 C C . VAL A 1 83 ? -2.247 10.931 3.924 1.00 94.44 83 VAL A C 1
ATOM 611 O O . VAL A 1 83 ? -3.254 11.186 4.581 1.00 94.44 83 VAL A O 1
ATOM 614 N N . VAL A 1 84 ? -1.786 11.744 2.971 1.00 95.38 84 VAL A N 1
ATOM 615 C CA . VAL A 1 84 ? -2.345 13.080 2.698 1.00 95.38 84 VAL A CA 1
ATOM 616 C C . VAL A 1 84 ? -3.791 12.996 2.210 1.00 95.38 84 VAL A C 1
ATOM 618 O O . VAL A 1 84 ? -4.635 13.778 2.641 1.00 95.38 84 VAL A O 1
ATOM 621 N N . CYS A 1 85 ? -4.109 12.030 1.347 1.00 94.81 85 CYS A N 1
ATOM 622 C CA . CYS A 1 85 ? -5.466 11.856 0.829 1.00 94.81 85 CYS A CA 1
ATOM 623 C C . CYS A 1 85 ? -6.361 10.985 1.728 1.00 94.81 85 CYS A C 1
ATOM 625 O O . CYS A 1 85 ? -7.538 10.800 1.413 1.00 94.81 85 CYS A O 1
ATOM 627 N N . GLY A 1 86 ? -5.827 10.412 2.813 1.00 93.25 86 GLY A N 1
ATOM 628 C CA . GLY A 1 86 ? -6.571 9.520 3.707 1.00 93.25 86 GLY A CA 1
ATOM 629 C C . GLY A 1 86 ? -7.042 8.221 3.039 1.00 93.25 86 GLY A C 1
ATOM 630 O O . GLY A 1 86 ? -8.131 7.726 3.347 1.00 93.25 86 GLY A O 1
ATOM 631 N N . ALA A 1 87 ? -6.253 7.689 2.104 1.00 96.19 87 ALA A N 1
ATOM 632 C CA . ALA A 1 87 ? -6.569 6.461 1.386 1.00 96.19 87 ALA A CA 1
ATOM 633 C C . ALA A 1 87 ? -6.461 5.232 2.311 1.00 96.19 87 ALA A C 1
ATOM 635 O O . ALA A 1 87 ? -5.605 5.161 3.196 1.00 96.19 87 ALA A O 1
ATOM 636 N N . ASP A 1 88 ? -7.328 4.239 2.105 1.00 96.44 88 ASP A N 1
ATOM 637 C CA . ASP A 1 88 ? -7.343 3.026 2.925 1.00 96.44 88 ASP A CA 1
ATOM 638 C C . ASP A 1 88 ? -6.415 1.975 2.286 1.00 96.44 88 ASP A C 1
ATOM 640 O O . ASP A 1 88 ? -6.820 1.179 1.443 1.00 96.44 88 ASP A O 1
ATOM 644 N N . LEU A 1 89 ? -5.137 1.986 2.673 1.00 96.94 89 LEU A N 1
ATOM 645 C CA . LEU A 1 89 ? -4.161 0.960 2.284 1.00 96.94 89 LEU A CA 1
ATOM 646 C C . LEU A 1 89 ? -4.230 -0.238 3.239 1.00 96.94 89 LEU A C 1
ATOM 648 O O . LEU A 1 89 ? -4.201 -0.034 4.455 1.00 96.94 89 LEU A O 1
ATOM 652 N N . PHE A 1 90 ? -4.243 -1.470 2.723 1.00 97.00 90 PHE A N 1
ATOM 653 C CA . PHE A 1 90 ? -4.392 -2.692 3.525 1.00 97.00 90 PHE A CA 1
ATOM 654 C C . PHE A 1 90 ? -3.404 -2.768 4.695 1.00 97.00 90 PHE A C 1
ATOM 656 O O . PHE A 1 90 ? -3.823 -2.942 5.839 1.00 97.00 90 PHE A O 1
ATOM 663 N N . THR A 1 91 ? -2.113 -2.533 4.455 1.00 94.44 91 THR A N 1
ATOM 664 C CA . THR A 1 91 ? -1.081 -2.560 5.507 1.00 94.44 91 THR A CA 1
ATOM 665 C C . THR A 1 91 ? -1.345 -1.534 6.614 1.00 94.44 91 THR A C 1
ATOM 667 O O . THR A 1 91 ? -1.161 -1.835 7.790 1.00 94.44 91 THR A O 1
ATOM 670 N N . SER A 1 92 ? -1.896 -0.361 6.279 1.00 91.69 92 SER A N 1
ATOM 671 C CA . SER A 1 92 ? -2.328 0.640 7.271 1.00 91.69 92 SER A CA 1
ATOM 672 C C . SER A 1 92 ? -3.557 0.201 8.078 1.00 91.69 92 SER A C 1
ATOM 674 O O . SER A 1 92 ? -3.807 0.716 9.169 1.00 91.69 92 SER A O 1
ATOM 676 N N . THR A 1 93 ? -4.365 -0.714 7.536 1.00 94.12 93 THR A N 1
ATOM 677 C CA . THR A 1 93 ? -5.554 -1.259 8.206 1.00 94.12 93 THR A CA 1
ATOM 678 C C . THR A 1 93 ? -5.236 -2.446 9.107 1.00 94.12 93 THR A C 1
ATOM 680 O O . THR A 1 93 ? -6.078 -2.828 9.914 1.00 94.12 93 THR A O 1
ATOM 683 N N . VAL A 1 94 ? -4.016 -2.992 9.065 1.00 94.56 94 VAL A N 1
ATOM 684 C CA . VAL A 1 94 ? -3.589 -4.058 9.988 1.00 94.56 94 VAL A CA 1
ATOM 685 C C . VAL A 1 94 ? -3.663 -3.582 11.444 1.00 94.56 94 VAL A C 1
ATOM 687 O O . VAL A 1 94 ? -4.105 -4.325 12.318 1.00 94.56 94 VAL A O 1
ATOM 690 N N . LEU A 1 95 ? -3.371 -2.303 11.707 1.00 93.44 95 LEU A N 1
ATOM 691 C CA . LEU A 1 95 ? -3.480 -1.708 13.046 1.00 93.44 95 LEU A CA 1
ATOM 692 C C . LEU A 1 95 ? -4.918 -1.614 13.589 1.00 93.44 95 LEU A C 1
ATOM 694 O O . LEU A 1 95 ? -5.093 -1.363 14.780 1.00 93.44 95 LEU A O 1
ATOM 698 N N . ILE A 1 96 ? -5.954 -1.906 12.789 1.00 95.19 96 ILE A N 1
ATOM 699 C CA . ILE A 1 96 ? -7.328 -2.105 13.296 1.00 95.19 96 ILE A CA 1
ATOM 700 C C . ILE A 1 96 ? -7.365 -3.204 14.376 1.00 95.19 96 ILE A C 1
ATOM 702 O O . ILE A 1 96 ? -8.227 -3.177 15.258 1.00 95.19 96 ILE A O 1
ATOM 706 N N . VAL A 1 97 ? -6.395 -4.128 14.379 1.00 95.88 97 VAL A N 1
ATOM 707 C CA . VAL A 1 97 ? -6.215 -5.132 15.440 1.00 95.88 97 VAL A CA 1
ATOM 708 C C . VAL A 1 97 ? -6.116 -4.500 16.833 1.00 95.88 97 VAL A C 1
ATOM 710 O O . VAL A 1 97 ? -6.608 -5.100 17.784 1.00 95.88 97 VAL A O 1
ATOM 713 N N . VAL A 1 98 ? -5.591 -3.277 16.979 1.00 94.69 98 VAL A N 1
ATOM 714 C CA . VAL A 1 98 ? -5.561 -2.570 18.275 1.00 94.69 98 VAL A CA 1
ATOM 715 C C . VAL A 1 98 ? -6.982 -2.332 18.797 1.00 94.69 98 VAL A C 1
ATOM 717 O O . VAL A 1 98 ? -7.287 -2.659 19.942 1.00 94.69 98 VAL A O 1
ATOM 720 N N . ALA A 1 99 ? -7.899 -1.873 17.940 1.00 94.94 99 ALA A N 1
ATOM 721 C CA . ALA A 1 99 ? -9.309 -1.712 18.303 1.00 94.94 99 ALA A CA 1
ATOM 722 C C . ALA A 1 99 ? -9.980 -3.050 18.657 1.00 94.94 99 ALA A C 1
ATOM 724 O O . ALA A 1 99 ? -10.843 -3.107 19.540 1.00 94.94 99 ALA A O 1
ATOM 725 N N . LYS A 1 100 ? -9.579 -4.140 17.988 1.00 96.56 100 LYS A N 1
ATOM 726 C CA . LYS A 1 100 ? -10.056 -5.495 18.299 1.00 96.56 100 LYS A CA 1
ATOM 727 C C . LYS A 1 100 ? -9.539 -5.981 19.652 1.00 96.56 100 LYS A C 1
ATOM 729 O O . LYS A 1 100 ? -10.326 -6.580 20.393 1.00 96.56 100 LYS A O 1
ATOM 734 N N . ALA A 1 101 ? -8.266 -5.737 19.957 1.00 95.44 101 ALA A N 1
ATOM 735 C CA . ALA A 1 101 ? -7.622 -6.094 21.218 1.00 95.44 101 ALA A CA 1
ATOM 736 C C . ALA A 1 101 ? -8.242 -5.331 22.399 1.00 95.44 101 ALA A C 1
ATOM 738 O O . ALA A 1 101 ? -8.507 -5.931 23.435 1.00 95.44 101 ALA A O 1
ATOM 739 N N . SER A 1 102 ? -8.607 -4.059 22.200 1.00 93.50 102 SER A N 1
ATOM 740 C CA . SER A 1 102 ? -9.369 -3.259 23.173 1.00 93.50 102 SER A CA 1
ATOM 741 C C . SER A 1 102 ? -10.855 -3.643 23.286 1.00 93.50 102 SER A C 1
ATOM 743 O O . SER A 1 102 ? -11.604 -2.984 24.001 1.00 93.50 102 SER A O 1
ATOM 745 N N . GLY A 1 103 ? -11.329 -4.661 22.556 1.00 94.62 103 GLY A N 1
ATOM 746 C CA . GLY A 1 103 ? -12.717 -5.133 22.624 1.00 94.62 103 GLY A CA 1
ATOM 747 C C . GLY A 1 103 ? -13.757 -4.210 21.978 1.00 94.62 103 GLY A C 1
ATOM 748 O O . GLY A 1 103 ? -14.951 -4.447 22.132 1.00 94.62 103 GLY A O 1
ATOM 749 N N . ARG A 1 104 ? -13.338 -3.180 21.230 1.00 96.50 104 ARG A N 1
ATOM 750 C CA . ARG A 1 104 ? -14.247 -2.165 20.661 1.00 96.50 104 ARG A CA 1
ATOM 751 C C . ARG A 1 104 ? -14.873 -2.554 19.329 1.00 96.50 104 ARG A C 1
ATOM 753 O O . ARG A 1 104 ? -15.826 -1.917 18.894 1.00 96.50 104 ARG A O 1
ATOM 760 N N . ILE A 1 105 ? -14.334 -3.584 18.684 1.00 97.12 105 ILE A N 1
ATOM 761 C CA . ILE A 1 105 ? -14.864 -4.155 17.446 1.00 97.12 105 ILE A CA 1
ATOM 762 C C . ILE A 1 105 ? -14.888 -5.682 17.520 1.00 97.12 105 ILE A C 1
ATOM 764 O O . ILE A 1 105 ? -14.190 -6.322 18.319 1.00 97.12 105 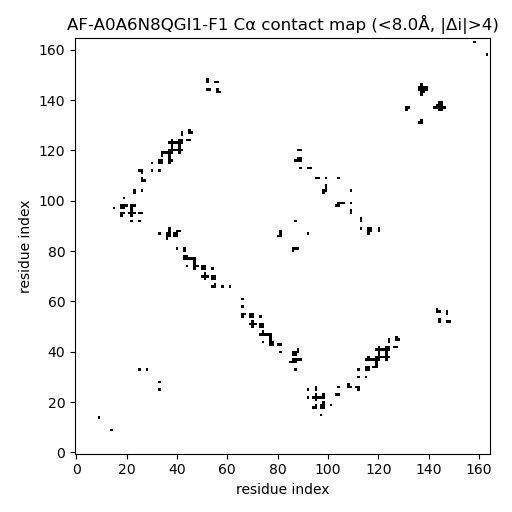ILE A O 1
ATOM 768 N N . THR A 1 106 ? -15.680 -6.273 16.637 1.00 97.31 106 THR A N 1
ATOM 769 C CA . THR A 1 106 ? -15.772 -7.720 16.436 1.00 97.31 106 THR A CA 1
ATOM 770 C C . THR A 1 106 ? -14.753 -8.205 15.402 1.00 97.31 106 THR A C 1
ATOM 772 O O . THR A 1 106 ? -14.284 -7.441 14.556 1.00 97.31 106 THR A O 1
ATOM 775 N N . TRP A 1 107 ? -14.438 -9.504 15.424 1.00 97.06 107 TRP A N 1
ATOM 776 C CA . TRP A 1 107 ? -13.623 -10.136 14.378 1.00 97.06 107 TRP A CA 1
ATOM 777 C C . TRP A 1 107 ? -14.270 -10.032 12.991 1.00 97.06 107 TRP A C 1
ATOM 779 O O . TRP A 1 107 ? -13.566 -9.842 12.005 1.00 97.06 107 TRP A O 1
ATOM 789 N N . GLY A 1 108 ? -15.606 -10.073 12.919 1.00 96.94 108 GLY A N 1
ATOM 790 C CA . GLY A 1 108 ? -16.346 -9.910 11.666 1.00 96.94 108 GLY A CA 1
ATOM 791 C C . GLY A 1 108 ? -16.187 -8.518 11.047 1.00 96.94 108 GLY A C 1
ATOM 792 O O . GLY A 1 108 ? -15.980 -8.409 9.842 1.00 96.94 108 GLY A O 1
ATOM 793 N N . GLN A 1 109 ? -16.219 -7.452 11.857 1.00 96.88 109 GLN A N 1
ATOM 794 C CA . GLN A 1 109 ? -15.973 -6.081 11.378 1.00 96.88 109 GLN A CA 1
ATOM 795 C C . GLN A 1 109 ? -14.545 -5.910 10.850 1.00 96.88 109 GLN A C 1
ATOM 797 O O . GLN A 1 109 ? -14.348 -5.314 9.791 1.00 96.88 109 GLN A O 1
ATOM 802 N N . LEU A 1 110 ? -13.565 -6.474 11.561 1.00 96.75 110 LEU A N 1
ATOM 803 C CA . LEU A 1 110 ? -12.164 -6.459 11.151 1.00 96.75 110 LEU A CA 1
ATOM 804 C C . LEU A 1 110 ? -11.967 -7.204 9.822 1.00 96.75 110 LEU A C 1
ATOM 806 O O . LEU A 1 110 ? -11.466 -6.615 8.866 1.00 96.75 110 LEU A O 1
ATOM 810 N N . ALA A 1 111 ? -12.429 -8.454 9.726 1.00 96.94 111 ALA A N 1
ATOM 811 C CA . ALA A 1 111 ? -12.292 -9.265 8.516 1.00 96.94 111 ALA A CA 1
ATOM 812 C C . ALA A 1 111 ? -13.011 -8.635 7.312 1.00 96.94 111 ALA A C 1
ATOM 814 O O . ALA A 1 111 ? -12.454 -8.577 6.217 1.00 96.94 111 ALA A O 1
ATOM 815 N N . LYS A 1 112 ? -14.223 -8.096 7.511 1.00 96.50 112 LYS A N 1
ATOM 816 C CA . LYS A 1 112 ? -14.971 -7.398 6.456 1.00 96.50 112 LYS A CA 1
ATOM 817 C C . LYS A 1 112 ? -14.218 -6.170 5.944 1.00 96.50 112 LYS A C 1
ATOM 819 O O . LYS A 1 112 ? -14.185 -5.953 4.735 1.00 96.50 112 LYS A O 1
ATOM 824 N N . ASN A 1 113 ? -13.625 -5.373 6.837 1.00 97.25 113 ASN A N 1
ATOM 825 C CA . ASN A 1 113 ? -12.812 -4.229 6.433 1.00 97.25 113 ASN A CA 1
ATOM 826 C C . ASN A 1 113 ? -11.585 -4.685 5.630 1.00 97.25 113 ASN A C 1
ATOM 828 O O . ASN A 1 113 ? -11.383 -4.199 4.522 1.00 97.25 113 ASN A O 1
ATOM 832 N N . TRP A 1 114 ? -10.830 -5.656 6.145 1.00 97.69 114 TRP A N 1
ATOM 833 C CA . TRP A 1 114 ? -9.628 -6.178 5.496 1.00 97.69 114 TRP A CA 1
ATOM 834 C C . TRP A 1 114 ? -9.888 -6.734 4.104 1.00 97.69 114 TRP A C 1
ATOM 836 O O . TRP A 1 114 ? -9.193 -6.345 3.171 1.00 97.69 114 TRP A O 1
ATOM 846 N N . LEU A 1 115 ? -10.912 -7.575 3.941 1.00 97.81 115 LEU A N 1
ATOM 847 C CA . LEU A 1 115 ? -11.282 -8.104 2.629 1.00 97.81 115 LEU A CA 1
ATOM 848 C C . LEU A 1 115 ? -11.641 -6.969 1.665 1.00 97.81 115 LEU A C 1
ATOM 850 O O . LEU A 1 115 ? -11.113 -6.904 0.560 1.00 97.81 115 LEU A O 1
ATOM 854 N N . ASN A 1 116 ? -12.490 -6.037 2.101 1.00 97.88 116 ASN A N 1
ATOM 855 C CA . ASN A 1 116 ? -12.925 -4.919 1.268 1.00 97.88 116 ASN A CA 1
ATOM 856 C C . ASN A 1 116 ? -11.754 -4.024 0.825 1.00 97.88 116 ASN A C 1
ATOM 858 O O . ASN A 1 116 ? -11.667 -3.640 -0.339 1.00 97.88 116 ASN A O 1
ATOM 862 N N . VAL A 1 117 ? -10.831 -3.721 1.741 1.00 98.12 117 VAL A N 1
ATOM 863 C CA . VAL A 1 117 ? -9.641 -2.915 1.447 1.00 98.12 117 VAL A CA 1
ATOM 864 C C . VAL A 1 117 ? -8.669 -3.668 0.544 1.00 98.12 117 VAL A C 1
ATOM 866 O O . VAL A 1 117 ? -8.172 -3.095 -0.421 1.00 98.12 117 VAL A O 1
ATOM 869 N N . TY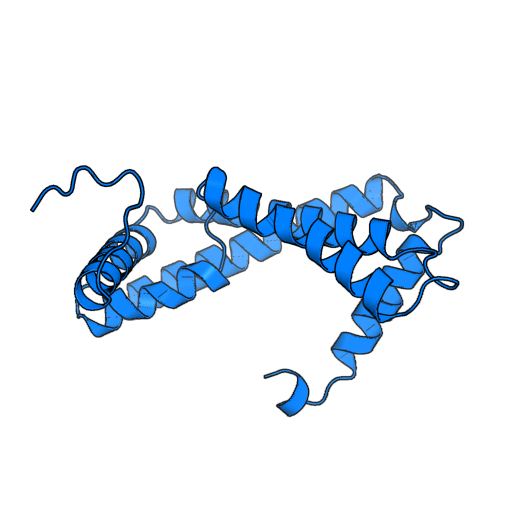R A 1 118 ? -8.426 -4.951 0.812 1.00 98.12 118 TYR A N 1
ATOM 870 C CA . TYR A 1 118 ? -7.525 -5.779 0.015 1.00 98.12 118 TYR A CA 1
ATOM 871 C C . TYR A 1 118 ? -7.989 -5.868 -1.446 1.00 98.12 118 TYR A C 1
ATOM 873 O O . TYR A 1 118 ? -7.215 -5.585 -2.361 1.00 98.12 118 TYR A O 1
ATOM 881 N N . PHE A 1 119 ? -9.275 -6.162 -1.672 1.00 98.44 119 PHE A N 1
ATOM 882 C CA . PHE A 1 119 ? -9.843 -6.182 -3.021 1.00 98.44 119 PHE A CA 1
ATOM 883 C C . PHE A 1 119 ? -9.835 -4.799 -3.677 1.00 98.44 119 PHE A C 1
ATOM 885 O O . PHE A 1 119 ? -9.509 -4.696 -4.857 1.00 98.44 119 PHE A O 1
ATOM 892 N N . GLY A 1 120 ? -10.135 -3.732 -2.932 1.00 98.56 120 GLY A N 1
ATOM 893 C CA . GLY A 1 120 ? -10.042 -2.369 -3.457 1.00 98.56 120 GLY A CA 1
ATOM 894 C C . GLY A 1 120 ? -8.622 -2.016 -3.908 1.00 98.56 120 GLY A C 1
ATOM 895 O O . GLY A 1 120 ? -8.442 -1.523 -5.019 1.00 98.56 120 GLY A O 1
ATOM 896 N N . ASN A 1 121 ? -7.603 -2.335 -3.101 1.00 98.75 121 ASN A N 1
ATOM 897 C CA . ASN A 1 121 ? -6.199 -2.115 -3.461 1.00 98.75 121 ASN A CA 1
ATOM 898 C C . ASN A 1 121 ? -5.816 -2.896 -4.730 1.00 98.75 121 ASN A C 1
ATOM 900 O O . ASN A 1 121 ? -5.174 -2.327 -5.612 1.00 98.75 121 ASN A O 1
ATOM 904 N N . LEU A 1 122 ? -6.245 -4.159 -4.851 1.00 98.62 122 LEU A N 1
ATOM 905 C CA . LEU A 1 122 ? -6.011 -4.972 -6.049 1.00 98.62 122 LEU A CA 1
ATOM 906 C C . LEU A 1 122 ? -6.664 -4.355 -7.293 1.00 98.62 122 LEU A C 1
ATOM 908 O O . LEU A 1 122 ? -6.009 -4.230 -8.324 1.00 98.62 122 LEU A O 1
ATOM 912 N N . VAL A 1 123 ? -7.927 -3.930 -7.199 1.00 98.75 123 VAL A N 1
ATOM 913 C CA . VAL A 1 123 ? -8.634 -3.271 -8.310 1.00 98.75 123 VAL A CA 1
ATOM 914 C C . VAL A 1 123 ? -7.907 -1.994 -8.729 1.00 98.75 123 VAL A C 1
ATOM 916 O O . VAL A 1 123 ? -7.649 -1.807 -9.914 1.00 98.75 123 VAL A O 1
ATOM 919 N N . GLY A 1 124 ? -7.517 -1.146 -7.774 1.00 98.62 124 GLY A N 1
ATOM 920 C CA . GLY A 1 124 ? -6.741 0.063 -8.059 1.00 98.62 124 GLY A CA 1
ATOM 921 C C . GLY A 1 124 ? -5.415 -0.229 -8.760 1.00 98.62 124 GLY A C 1
ATOM 922 O O . GLY A 1 124 ? -5.072 0.445 -9.730 1.00 98.62 124 GLY A O 1
ATOM 923 N N . ALA A 1 125 ? -4.703 -1.269 -8.320 1.00 98.56 125 ALA A N 1
ATOM 924 C CA . ALA A 1 125 ? -3.457 -1.685 -8.948 1.00 98.56 125 ALA A CA 1
ATOM 925 C C . ALA A 1 125 ? -3.665 -2.203 -10.379 1.00 98.56 125 ALA A C 1
ATOM 927 O O . ALA A 1 125 ? -2.959 -1.779 -11.290 1.00 98.56 125 ALA A O 1
ATOM 928 N N . LEU A 1 126 ? -4.664 -3.060 -10.608 1.00 98.56 126 LEU A N 1
ATOM 929 C CA . LEU A 1 126 ? -4.964 -3.603 -11.938 1.00 98.56 126 LEU A CA 1
ATOM 930 C C . LEU A 1 126 ? -5.444 -2.528 -12.920 1.00 98.56 126 LEU A C 1
ATOM 932 O O . LEU A 1 126 ? -5.055 -2.555 -14.087 1.00 98.56 126 LEU A O 1
ATOM 936 N N . LEU A 1 127 ? -6.238 -1.558 -12.454 1.00 98.44 127 LEU A N 1
ATOM 937 C CA . LEU A 1 127 ? -6.610 -0.390 -13.257 1.00 98.44 127 LEU A CA 1
ATOM 938 C C . LEU A 1 127 ? -5.368 0.382 -13.702 1.00 98.44 127 LEU A C 1
ATOM 940 O O . LEU A 1 127 ? -5.265 0.765 -14.864 1.00 98.44 127 LEU A O 1
ATOM 944 N N . PHE A 1 128 ? -4.404 0.574 -12.802 1.00 97.94 128 PHE A N 1
ATOM 945 C CA . PHE A 1 128 ? -3.168 1.262 -13.149 1.00 97.94 128 PHE A CA 1
ATOM 946 C C . PHE A 1 128 ? -2.294 0.437 -14.102 1.00 97.94 128 PHE A C 1
ATOM 948 O O . PHE A 1 128 ? -1.787 0.986 -15.073 1.00 97.94 128 PHE A O 1
ATOM 955 N N . VAL A 1 129 ? -2.181 -0.882 -13.905 1.00 97.62 129 VAL A N 1
ATOM 956 C CA . VAL A 1 129 ? -1.493 -1.786 -14.850 1.00 97.62 129 VAL A CA 1
ATOM 957 C C . VAL A 1 129 ? -2.094 -1.676 -16.252 1.00 97.62 129 VAL A C 1
ATOM 959 O O . VAL A 1 129 ? -1.346 -1.577 -17.222 1.00 97.62 129 VAL A O 1
ATOM 962 N N . LEU A 1 130 ? -3.425 -1.635 -16.368 1.00 98.25 130 LEU A N 1
ATOM 963 C CA . LEU A 1 130 ? -4.097 -1.434 -17.652 1.00 98.25 130 LEU A CA 1
ATOM 964 C C . LEU A 1 130 ? -3.687 -0.103 -18.298 1.00 98.25 130 LEU A C 1
ATOM 966 O O . LEU A 1 130 ? -3.391 -0.079 -19.490 1.00 98.25 130 LEU A O 1
ATOM 970 N N . LEU A 1 131 ? -3.618 0.987 -17.527 1.00 98.00 131 LEU A N 1
ATOM 971 C CA . LEU A 1 131 ? -3.149 2.281 -18.034 1.00 98.00 131 LEU A CA 1
ATOM 972 C C . LEU A 1 131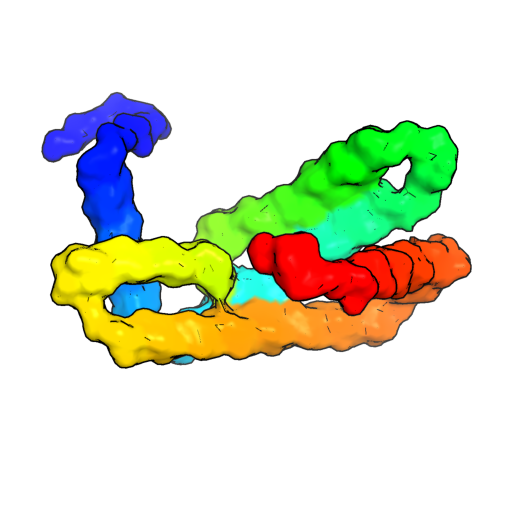 ? -1.696 2.213 -18.522 1.00 98.00 131 LEU A C 1
ATOM 974 O O . LEU A 1 131 ? -1.413 2.701 -19.612 1.00 98.00 131 LEU A O 1
ATOM 978 N N . MET A 1 132 ? -0.801 1.566 -17.768 1.00 97.38 132 MET A N 1
ATOM 979 C CA . MET A 1 132 ? 0.610 1.396 -18.154 1.00 97.38 132 MET A CA 1
ATOM 980 C C . MET A 1 132 ? 0.779 0.529 -19.407 1.00 97.38 132 MET A C 1
ATOM 982 O O . MET A 1 132 ? 1.680 0.749 -20.218 1.00 97.38 132 MET A O 1
ATOM 986 N N . TRP A 1 133 ? -0.085 -0.472 -19.573 1.00 96.44 133 TRP A N 1
ATOM 987 C CA . TRP A 1 133 ? -0.105 -1.307 -20.768 1.00 96.44 133 TRP A CA 1
ATOM 988 C C . TRP A 1 133 ? -0.579 -0.516 -21.989 1.00 96.44 133 TRP A C 1
ATOM 990 O O . TRP A 1 133 ? 0.066 -0.543 -23.035 1.00 96.44 133 TRP A O 1
ATOM 1000 N N . LEU A 1 134 ? -1.681 0.226 -21.853 1.00 98.06 134 LEU A N 1
ATOM 1001 C CA . LEU A 1 134 ? -2.241 1.036 -22.937 1.00 98.06 134 LEU A CA 1
ATOM 1002 C C . LEU A 1 134 ? -1.351 2.228 -23.311 1.00 98.06 134 LEU A C 1
ATOM 1004 O O . LEU A 1 134 ? -1.350 2.627 -24.473 1.00 98.06 134 LEU A O 1
ATOM 1008 N N . SER A 1 135 ? -0.583 2.779 -22.367 1.00 97.38 135 SER A N 1
ATOM 1009 C CA . SER A 1 135 ? 0.381 3.848 -22.653 1.00 97.38 135 SER A CA 1
ATOM 1010 C C . SER A 1 135 ? 1.633 3.356 -23.384 1.00 97.38 135 SER A C 1
ATOM 1012 O O . SER A 1 135 ? 2.354 4.168 -23.959 1.00 97.38 135 SER A O 1
ATOM 1014 N N . GLY A 1 136 ? 1.907 2.047 -23.365 1.00 96.81 136 GLY A N 1
ATOM 1015 C CA . GLY A 1 136 ? 3.128 1.474 -23.927 1.00 96.81 136 GLY A CA 1
ATOM 1016 C C . GLY A 1 136 ? 4.380 1.718 -23.079 1.00 96.81 136 GLY A C 1
ATOM 1017 O O . GLY A 1 136 ? 5.487 1.526 -23.583 1.00 96.81 136 GLY A O 1
ATOM 1018 N N . GLU A 1 137 ? 4.239 2.105 -21.803 1.00 96.56 137 GLU A N 1
ATOM 1019 C CA . GLU A 1 137 ? 5.387 2.446 -20.940 1.00 96.56 137 GLU A CA 1
ATOM 1020 C C . GLU A 1 137 ? 6.409 1.308 -20.856 1.00 96.56 137 GLU A C 1
ATOM 1022 O O . GLU A 1 137 ? 7.616 1.535 -20.834 1.00 96.56 137 GLU A O 1
ATOM 1027 N N . TYR A 1 138 ? 5.936 0.061 -20.869 1.00 95.62 138 TYR A N 1
ATOM 1028 C CA . TYR A 1 138 ? 6.791 -1.120 -20.786 1.00 95.62 138 TYR A CA 1
ATOM 1029 C C . TYR A 1 138 ? 7.815 -1.232 -21.930 1.00 95.62 138 TYR A C 1
ATOM 1031 O O . TYR A 1 138 ? 8.833 -1.905 -21.766 1.00 95.62 138 TYR A O 1
ATOM 1039 N N . MET A 1 139 ? 7.586 -0.544 -23.053 1.00 97.12 139 MET A N 1
ATOM 1040 C CA . MET A 1 139 ? 8.496 -0.491 -24.203 1.00 97.12 139 MET A CA 1
ATOM 1041 C C . MET A 1 139 ? 9.478 0.686 -24.158 1.00 97.12 139 MET A C 1
ATOM 1043 O O . MET A 1 139 ? 10.383 0.765 -24.994 1.00 97.12 139 MET A O 1
ATOM 1047 N N . THR A 1 140 ? 9.335 1.602 -23.198 1.00 96.19 140 THR A N 1
ATOM 1048 C CA . THR A 1 140 ? 10.241 2.747 -23.048 1.00 96.19 140 THR A CA 1
ATOM 1049 C C . THR A 1 140 ? 11.669 2.297 -22.724 1.00 96.19 140 THR A C 1
ATOM 1051 O O . THR A 1 140 ? 11.921 1.154 -22.328 1.00 96.19 140 THR A O 1
ATOM 1054 N N . ALA A 1 141 ? 12.634 3.196 -22.948 1.00 95.38 141 ALA A N 1
ATOM 1055 C CA . ALA A 1 141 ? 14.063 2.910 -22.802 1.00 95.38 141 ALA A CA 1
ATOM 1056 C C . ALA A 1 141 ? 14.505 1.657 -23.588 1.00 95.38 141 ALA A C 1
ATOM 1058 O O . ALA A 1 141 ? 15.250 0.826 -23.077 1.00 95.38 141 ALA A O 1
ATOM 1059 N N . ASN A 1 142 ? 14.026 1.502 -24.829 1.00 95.12 142 ASN A N 1
ATOM 1060 C CA . ASN A 1 142 ? 14.281 0.326 -25.674 1.00 95.12 142 ASN A CA 1
ATOM 1061 C C . ASN A 1 142 ? 13.872 -1.000 -24.994 1.00 95.12 142 ASN A C 1
ATOM 1063 O O . ASN A 1 142 ? 14.600 -1.991 -25.058 1.00 95.12 142 ASN A O 1
ATOM 1067 N N . GLY A 1 143 ? 12.739 -1.001 -24.283 1.00 95.94 143 GLY A N 1
ATOM 1068 C CA . GLY A 1 143 ? 12.222 -2.153 -23.537 1.00 95.94 143 GLY A CA 1
ATOM 1069 C C . GLY A 1 143 ? 12.923 -2.438 -22.205 1.00 95.94 143 GLY A C 1
ATOM 1070 O O . GLY A 1 143 ? 12.524 -3.361 -21.494 1.00 95.94 143 GLY A O 1
ATOM 1071 N N . GLN A 1 144 ? 13.942 -1.658 -21.823 1.00 96.38 144 GLN A N 1
ATOM 1072 C CA . GLN A 1 144 ? 14.650 -1.860 -20.554 1.00 96.38 144 GLN A CA 1
ATOM 1073 C C . GLN A 1 144 ? 13.761 -1.592 -19.338 1.00 96.38 144 GLN A C 1
ATOM 1075 O O . GLN A 1 144 ? 13.951 -2.222 -18.299 1.00 96.38 144 GLN A O 1
ATOM 1080 N N . TRP A 1 145 ? 12.769 -0.705 -19.463 1.00 97.31 145 TRP A N 1
ATOM 1081 C CA . TRP A 1 145 ? 11.818 -0.453 -18.381 1.00 97.31 145 TRP A CA 1
ATOM 1082 C C . TRP A 1 145 ? 10.998 -1.710 -18.069 1.00 97.31 145 TRP A C 1
ATOM 1084 O O . TRP A 1 145 ? 10.964 -2.168 -16.927 1.00 97.31 145 TRP A O 1
ATOM 1094 N N . GLY A 1 146 ? 10.402 -2.331 -19.095 1.00 97.00 146 GLY A N 1
ATOM 1095 C CA . GLY A 1 146 ? 9.658 -3.584 -18.949 1.00 97.00 146 GLY A CA 1
ATOM 1096 C C . GLY A 1 146 ? 10.538 -4.735 -18.464 1.00 97.00 146 GLY A C 1
ATOM 1097 O O . GLY A 1 146 ? 10.116 -5.513 -17.609 1.00 97.00 146 GLY A O 1
ATOM 1098 N N . LEU A 1 147 ? 11.788 -4.807 -18.935 1.00 96.50 147 LEU A N 1
ATOM 1099 C CA . LEU A 1 147 ? 12.756 -5.793 -18.453 1.00 96.50 147 LEU A CA 1
ATOM 1100 C C . LEU A 1 147 ? 13.050 -5.629 -16.955 1.00 96.50 147 LEU A C 1
ATOM 1102 O O . LEU A 1 147 ? 13.084 -6.626 -16.239 1.00 96.50 147 LEU A O 1
ATOM 1106 N N . ASN A 1 148 ? 13.202 -4.397 -16.462 1.00 96.31 148 ASN A N 1
ATOM 1107 C CA . ASN A 1 148 ? 13.413 -4.132 -15.037 1.00 96.31 148 ASN A CA 1
ATOM 1108 C C . ASN A 1 148 ? 12.197 -4.564 -14.192 1.00 96.31 148 ASN A C 1
ATOM 1110 O O . ASN A 1 148 ? 12.357 -5.158 -13.121 1.00 96.31 148 ASN A O 1
ATOM 1114 N N . VAL A 1 149 ? 10.970 -4.357 -14.694 1.00 97.12 149 VAL A N 1
ATOM 1115 C CA . VAL A 1 149 ? 9.755 -4.899 -14.054 1.00 97.12 149 VAL A CA 1
ATOM 1116 C C . VAL A 1 149 ? 9.801 -6.422 -13.993 1.00 97.12 149 VAL A C 1
ATOM 1118 O O . VAL A 1 149 ? 9.583 -6.987 -12.920 1.00 97.12 149 VAL A O 1
ATOM 1121 N N . LEU A 1 150 ? 10.102 -7.083 -15.115 1.00 96.69 150 LEU A N 1
ATOM 1122 C CA . LEU A 1 150 ?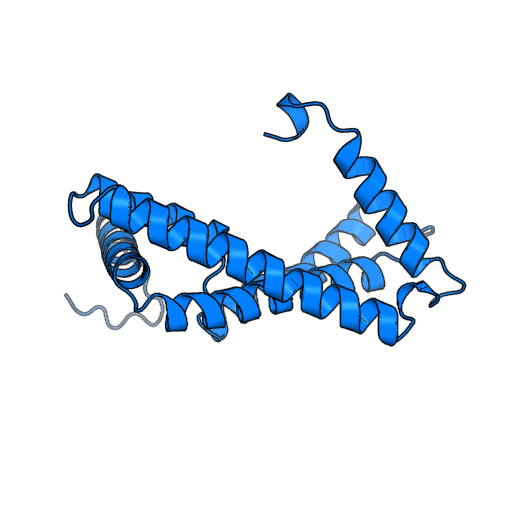 10.167 -8.543 -15.194 1.00 96.69 150 LEU A CA 1
ATOM 1123 C C . LEU A 1 150 ? 11.226 -9.109 -14.251 1.00 96.69 150 LEU A C 1
ATOM 1125 O O . LEU A 1 150 ? 10.912 -10.007 -13.486 1.00 96.69 150 LEU A O 1
ATOM 1129 N N . GLN A 1 151 ? 12.434 -8.547 -14.233 1.00 95.06 151 GLN A N 1
ATOM 1130 C CA . GLN A 1 151 ? 13.504 -8.961 -13.320 1.00 95.06 151 GLN A CA 1
ATOM 1131 C C . GLN A 1 151 ? 13.117 -8.755 -11.852 1.00 95.06 151 GLN A C 1
ATOM 1133 O O . GLN A 1 151 ? 13.381 -9.609 -11.008 1.00 95.06 151 GLN A O 1
ATOM 1138 N N . THR A 1 152 ? 12.453 -7.640 -11.538 1.00 94.88 152 THR A N 1
ATOM 1139 C CA . THR A 1 152 ? 11.960 -7.383 -10.180 1.00 94.88 152 THR A CA 1
ATOM 1140 C C . THR A 1 152 ? 10.886 -8.393 -9.770 1.00 94.88 152 THR A C 1
ATOM 1142 O O . THR A 1 152 ? 10.862 -8.825 -8.618 1.00 94.88 152 THR A O 1
ATOM 1145 N N . ALA A 1 153 ? 9.985 -8.763 -10.681 1.00 95.88 153 ALA A N 1
ATOM 1146 C CA . ALA A 1 153 ? 8.957 -9.768 -10.428 1.00 95.88 153 ALA A CA 1
ATOM 1147 C C . ALA A 1 153 ? 9.558 -11.176 -10.310 1.00 95.88 153 ALA A C 1
ATOM 1149 O O . ALA A 1 153 ? 9.239 -11.889 -9.362 1.00 95.88 153 ALA A O 1
ATOM 1150 N N . ASP A 1 154 ? 10.463 -11.533 -11.218 1.00 96.19 154 ASP A N 1
ATOM 1151 C CA . ASP A 1 154 ? 11.175 -12.809 -11.263 1.00 96.19 154 ASP A CA 1
ATOM 1152 C C . ASP A 1 154 ? 11.934 -13.061 -9.957 1.00 96.19 154 ASP A C 1
ATOM 1154 O O . ASP A 1 154 ? 11.729 -14.079 -9.301 1.00 96.19 154 ASP A O 1
ATOM 1158 N N . HIS A 1 155 ? 12.695 -12.073 -9.483 1.00 92.69 155 HIS A N 1
ATOM 1159 C CA . HIS A 1 155 ? 13.377 -12.164 -8.193 1.00 92.69 155 HIS A CA 1
ATOM 1160 C C . HIS A 1 155 ? 12.403 -12.398 -7.028 1.00 92.69 155 HIS A C 1
ATOM 1162 O O . HIS A 1 155 ? 12.721 -13.122 -6.090 1.00 92.69 155 HIS A O 1
ATOM 1168 N N . LYS A 1 156 ? 11.207 -11.793 -7.063 1.00 93.88 156 LYS A N 1
ATOM 1169 C CA . LYS A 1 156 ? 10.215 -11.936 -5.987 1.00 93.88 156 LYS A CA 1
ATOM 1170 C C . LYS A 1 156 ? 9.557 -13.313 -5.959 1.00 93.88 156 LYS A C 1
ATOM 1172 O O . LYS A 1 156 ? 9.277 -13.810 -4.873 1.00 93.88 156 LYS A O 1
ATOM 1177 N N . VAL A 1 157 ? 9.286 -13.912 -7.119 1.00 95.56 157 VAL A N 1
ATOM 1178 C CA . VAL A 1 157 ? 8.601 -15.218 -7.198 1.00 95.56 157 VAL A CA 1
ATOM 1179 C C . VAL A 1 157 ? 9.527 -16.403 -6.917 1.00 95.56 157 VAL A C 1
ATOM 1181 O O . VAL A 1 157 ? 9.036 -17.493 -6.642 1.00 95.56 157 VAL A O 1
ATOM 1184 N N . HIS A 1 158 ? 10.844 -16.191 -6.946 1.00 95.00 158 HIS A N 1
ATOM 1185 C CA . HIS A 1 158 ? 11.847 -17.213 -6.638 1.00 95.00 158 HIS A CA 1
ATOM 1186 C C . HIS A 1 158 ? 12.227 -17.297 -5.152 1.00 95.00 158 HIS A C 1
ATOM 1188 O O . HIS A 1 158 ? 13.031 -18.152 -4.781 1.00 95.00 158 HIS A O 1
ATOM 1194 N N . HIS A 1 159 ? 11.657 -16.448 -4.293 1.00 92.94 159 HIS A N 1
ATOM 1195 C CA . HIS A 1 159 ? 11.874 -16.550 -2.853 1.00 92.94 159 HIS A CA 1
ATOM 1196 C C . HIS A 1 159 ? 11.262 -17.822 -2.271 1.00 92.94 159 HIS A C 1
ATOM 1198 O O . HIS A 1 159 ? 10.163 -18.247 -2.642 1.00 92.94 159 HIS A O 1
ATOM 1204 N N . THR A 1 160 ? 11.955 -18.406 -1.296 1.00 95.88 160 THR A N 1
ATOM 1205 C CA . THR A 1 160 ? 11.364 -19.460 -0.465 1.00 95.88 160 THR A CA 1
ATOM 1206 C C . THR A 1 160 ? 10.299 -18.872 0.465 1.00 95.88 160 THR A C 1
ATOM 1208 O O . THR A 1 160 ? 10.265 -17.669 0.719 1.00 95.88 160 THR A O 1
ATOM 1211 N N . PHE A 1 161 ? 9.441 -19.722 1.036 1.00 94.00 161 PHE A N 1
ATOM 1212 C CA . PHE A 1 161 ? 8.402 -19.265 1.966 1.00 94.00 161 PHE A CA 1
ATOM 1213 C C . PHE A 1 161 ? 8.967 -18.461 3.149 1.00 94.00 161 PHE A C 1
ATOM 1215 O O . PHE A 1 161 ? 8.382 -17.457 3.530 1.00 94.00 161 PHE A O 1
ATOM 1222 N N . ILE A 1 162 ? 10.113 -18.872 3.705 1.00 96.38 162 ILE A N 1
ATOM 1223 C CA . ILE A 1 162 ? 10.732 -18.199 4.859 1.00 96.38 162 ILE A CA 1
ATOM 1224 C C . ILE A 1 162 ? 11.331 -16.844 4.479 1.00 96.38 162 ILE A C 1
ATOM 1226 O O . ILE A 1 162 ? 11.308 -15.925 5.282 1.00 96.38 162 ILE A O 1
ATOM 1230 N N . GLU A 1 163 ? 11.850 -16.696 3.263 1.00 92.12 163 GLU A N 1
ATOM 1231 C CA . GLU A 1 163 ? 12.359 -15.403 2.788 1.00 92.12 163 GLU A CA 1
ATOM 1232 C C . GLU A 1 163 ? 11.231 -14.404 2.494 1.00 92.12 163 GLU A C 1
ATOM 1234 O O . GLU A 1 163 ? 11.459 -13.196 2.505 1.00 92.12 163 GLU A O 1
ATOM 1239 N N . ALA A 1 164 ? 10.025 -14.903 2.207 1.00 87.31 164 ALA A N 1
ATOM 1240 C CA . ALA A 1 164 ? 8.874 -14.094 1.823 1.00 87.31 164 ALA A CA 1
ATOM 1241 C C . ALA A 1 164 ? 7.994 -13.630 3.002 1.00 87.31 164 ALA A C 1
ATOM 1243 O O . ALA A 1 164 ? 7.161 -12.742 2.796 1.00 87.31 164 ALA A O 1
ATOM 1244 N N . VAL A 1 165 ? 8.135 -14.234 4.190 1.00 73.81 165 VAL A N 1
ATOM 1245 C CA . VAL A 1 165 ? 7.280 -14.001 5.375 1.00 73.81 165 VAL A CA 1
ATOM 1246 C C . VAL A 1 165 ? 8.012 -13.241 6.471 1.00 73.81 165 VAL A C 1
ATOM 1248 O O . VAL A 1 165 ? 9.171 -13.590 6.771 1.00 73.81 165 VAL A O 1
#

Radius of gyration: 19.1 Å; Cα contacts (8 Å, |Δi|>4): 177; chains: 1; bounding box: 46×43×54 Å